Protein AF-A0A7S3KG32-F1 (afdb_monomer_lite)

Secondary structure (DSSP, 8-state):
--HHHHHHIIIIIS--HHHHHHHHHHHHHHHHHHHHHHHHHH-HHHHHTTS---S-GGGGTTHHHHHHHHHHHHHHHHHHHHHHHHHHHHHHHH-HHHHHHHHHHHHHHHHHHHHHHHHHHHHHHHHHHHHHTT-HHHHHHHHHHH--

Sequence (148 aa):
MLHPLWLYLLVFFFDFSVRGVAWATCITYFLNFFVPVMYITFNRKAVKEGCWNWINKDSFVGLFEYLQYGLPAMMMVALEFWAFGVVNLIGGMVGELELAASVIIFNILEFVYMIPAGFGFAASTLVGNNLGDSNPKNARIYVNLSVC

Organism: Euplotes crassus (NCBI:txid5936)

Radius of gyration: 21.07 Å; chains: 1; bounding box: 57×36×57 Å

InterPro domains:
  IPR002528 Multi antimicrobial extrusion protein [PF01554] (72-147)

Foldseek 3Di:
DCLVVQLCCQCVVVVCPPVSNVVSVVVVVVCVVVVVVVVQVVPPVNVVVVVDDDDDPVVCVCVVVVCVVVVVVVVVVVVVVVVVVVVLVVLVVVDPVSSVVSVVVVVVVVVVVVVLVVLVVVLVVVLVVCVVVVNVVVSVVSVVVSVD

pLDDT: mean 82.01, std 7.9, range [47.75, 92.94]

Structure (mmCIF, N/CA/C/O backbone):
data_AF-A0A7S3KG32-F1
#
_entry.id   AF-A0A7S3KG32-F1
#
loop_
_atom_site.group_PDB
_atom_site.id
_atom_site.type_symbol
_atom_site.label_atom_id
_atom_site.label_alt_id
_atom_site.label_comp_id
_atom_site.label_asym_id
_atom_site.label_entity_id
_atom_site.label_seq_id
_atom_site.pdbx_PDB_ins_code
_atom_site.Cartn_x
_atom_site.Cartn_y
_atom_site.Cartn_z
_atom_site.occupancy
_atom_site.B_iso_or_equiv
_atom_site.auth_seq_id
_atom_site.auth_comp_id
_atom_site.auth_asym_id
_atom_site.auth_atom_id
_atom_site.pdbx_PDB_model_num
ATOM 1 N N . MET A 1 1 ? -11.004 6.481 -6.248 1.00 60.62 1 MET A N 1
ATOM 2 C CA . MET A 1 1 ? -11.702 7.542 -7.011 1.00 60.62 1 MET A CA 1
ATOM 3 C C . MET A 1 1 ? -13.192 7.269 -7.153 1.00 60.62 1 MET A C 1
ATOM 5 O O . MET A 1 1 ? -13.975 8.105 -6.743 1.00 60.62 1 MET A O 1
ATOM 9 N N . LEU A 1 2 ? -13.608 6.112 -7.669 1.00 76.44 2 LEU A N 1
ATOM 10 C CA . LEU A 1 2 ? -15.031 5.841 -7.904 1.00 76.44 2 LEU A CA 1
ATOM 11 C C . LEU A 1 2 ? -15.796 5.263 -6.677 1.00 76.44 2 LEU A C 1
ATOM 13 O O . LEU A 1 2 ? -17.021 5.222 -6.683 1.00 76.44 2 LEU A O 1
ATOM 17 N N . HIS A 1 3 ? -15.076 4.906 -5.600 1.00 79.19 3 HIS A N 1
ATOM 18 C CA . HIS A 1 3 ? -15.613 4.425 -4.310 1.00 79.19 3 HIS A CA 1
ATOM 19 C C . HIS A 1 3 ? -16.861 5.157 -3.771 1.00 79.19 3 HIS A C 1
ATOM 21 O O . HIS A 1 3 ? -17.859 4.498 -3.478 1.00 79.19 3 HIS A O 1
ATOM 27 N N . PRO A 1 4 ? -16.862 6.498 -3.646 1.00 82.31 4 PRO A N 1
ATOM 28 C CA . PRO A 1 4 ? -18.008 7.221 -3.092 1.00 82.31 4 PRO A CA 1
ATOM 29 C C . PRO A 1 4 ? -19.276 7.124 -3.953 1.00 82.31 4 PRO A C 1
ATOM 31 O O . PRO A 1 4 ? -20.374 7.226 -3.415 1.00 82.31 4 PRO A O 1
ATOM 34 N N . LEU A 1 5 ? -19.154 6.893 -5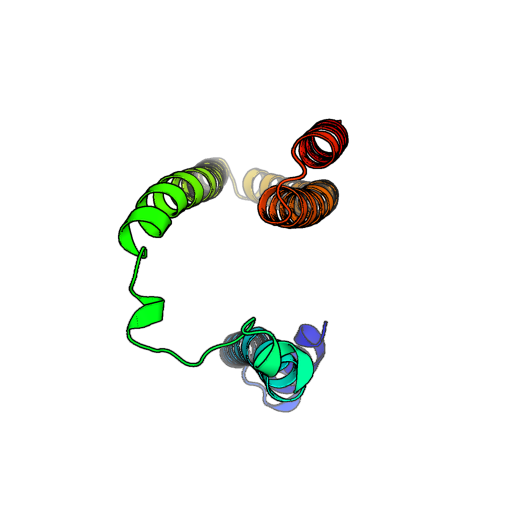.265 1.00 81.94 5 LEU A N 1
ATOM 35 C CA . LEU A 1 5 ? -20.292 6.898 -6.187 1.00 81.94 5 LEU A CA 1
ATOM 36 C C . LEU A 1 5 ? -21.179 5.661 -6.007 1.00 81.94 5 LEU A C 1
ATOM 38 O O . LEU A 1 5 ? -22.394 5.781 -5.855 1.00 81.94 5 LEU A O 1
ATOM 42 N N . TRP A 1 6 ? -20.587 4.469 -5.973 1.00 77.44 6 TRP A N 1
ATOM 43 C CA . TRP A 1 6 ? -21.348 3.246 -5.700 1.00 77.44 6 TRP A CA 1
ATOM 44 C C . TRP A 1 6 ? -21.727 3.104 -4.234 1.00 77.44 6 TRP A C 1
ATOM 46 O O . TRP A 1 6 ? -22.760 2.510 -3.953 1.00 77.44 6 TRP A O 1
ATOM 56 N N . LEU A 1 7 ? -20.962 3.684 -3.307 1.00 82.06 7 LEU A N 1
ATOM 57 C CA . LEU A 1 7 ? -21.365 3.725 -1.903 1.00 82.06 7 LEU A CA 1
ATOM 58 C C . LEU A 1 7 ? -22.634 4.571 -1.728 1.00 82.06 7 LEU A C 1
ATOM 60 O O . LEU A 1 7 ? -23.565 4.132 -1.061 1.00 82.06 7 LEU A O 1
ATOM 64 N N . TYR A 1 8 ? -22.727 5.715 -2.413 1.00 81.69 8 TYR A N 1
ATOM 65 C CA . TYR A 1 8 ? -23.947 6.520 -2.436 1.00 81.69 8 TYR A CA 1
ATOM 66 C C . TYR A 1 8 ? -25.131 5.760 -3.059 1.00 81.69 8 TYR A C 1
ATOM 68 O O . TYR A 1 8 ? -26.193 5.674 -2.448 1.00 81.69 8 TYR A O 1
ATOM 76 N N . LEU A 1 9 ? -24.938 5.138 -4.227 1.00 80.88 9 LEU A N 1
ATOM 77 C CA . LEU A 1 9 ? -25.984 4.350 -4.893 1.00 80.88 9 LEU A CA 1
ATOM 78 C C . LEU A 1 9 ? -26.464 3.162 -4.043 1.00 80.88 9 LEU A C 1
ATOM 80 O O . LEU A 1 9 ? -27.659 2.989 -3.842 1.00 80.88 9 LEU A O 1
ATOM 84 N N . LEU A 1 10 ? -25.560 2.337 -3.518 1.00 76.69 10 LEU A N 1
ATOM 85 C CA . LEU A 1 10 ? -25.931 1.107 -2.805 1.00 76.69 10 LEU A CA 1
ATOM 86 C C . LEU A 1 10 ? -26.511 1.372 -1.413 1.00 76.69 10 LEU A C 1
ATOM 88 O O . LEU A 1 10 ? -27.345 0.596 -0.948 1.00 76.69 10 LEU A O 1
ATOM 92 N N . VAL A 1 11 ? -26.079 2.443 -0.745 1.00 77.31 11 VAL A N 1
ATOM 93 C CA . VAL A 1 11 ? -26.542 2.763 0.611 1.00 77.31 11 VAL A CA 1
ATOM 94 C C . VAL A 1 11 ? -27.814 3.607 0.584 1.00 77.31 11 VAL A C 1
ATOM 96 O O . VAL A 1 11 ? -28.738 3.276 1.317 1.00 77.31 11 VAL A O 1
ATOM 99 N N . PHE A 1 12 ? -27.895 4.647 -0.259 1.00 72.25 12 PHE A N 1
ATOM 100 C CA . PHE A 1 12 ? -29.044 5.565 -0.269 1.00 72.25 12 PHE A CA 1
ATOM 101 C C . PHE A 1 12 ? -30.145 5.185 -1.264 1.00 72.25 12 PHE A C 1
ATOM 103 O O . PHE A 1 12 ? -31.298 5.516 -1.019 1.00 72.25 12 PHE A O 1
ATOM 110 N N . PHE A 1 13 ? -29.829 4.518 -2.382 1.00 73.00 13 PHE A N 1
ATOM 111 C CA . PHE A 1 13 ? -30.851 4.150 -3.376 1.00 73.00 13 PHE A CA 1
ATOM 112 C C . PHE A 1 13 ? -31.457 2.765 -3.117 1.00 73.00 13 PHE A C 1
ATOM 114 O O . PHE A 1 13 ? -32.628 2.543 -3.400 1.00 73.00 13 PHE A O 1
ATOM 121 N N . PHE A 1 14 ? -30.662 1.829 -2.585 1.00 72.81 14 PHE A N 1
ATOM 122 C CA . PHE A 1 14 ? -31.088 0.448 -2.321 1.00 72.81 14 PHE A CA 1
ATOM 123 C C . PHE A 1 14 ? -31.333 0.134 -0.831 1.00 72.81 14 PHE A C 1
ATOM 125 O O . PHE A 1 14 ? -31.637 -1.013 -0.511 1.00 72.81 14 PHE A O 1
ATOM 132 N N . ASP A 1 15 ? -31.178 1.110 0.075 1.00 75.69 15 ASP A N 1
ATOM 133 C CA . ASP A 1 15 ? -31.373 0.975 1.534 1.00 75.69 15 ASP A CA 1
ATOM 134 C C . ASP A 1 15 ? -30.602 -0.189 2.196 1.00 75.69 15 ASP A C 1
ATOM 136 O O . ASP A 1 15 ? -30.925 -0.657 3.291 1.00 75.69 15 ASP A O 1
ATOM 140 N N . PHE A 1 16 ? -29.517 -0.667 1.578 1.00 73.94 16 PHE A N 1
ATOM 141 C CA . PHE A 1 16 ? -28.789 -1.833 2.084 1.00 73.94 16 PHE A CA 1
ATOM 142 C C . PHE A 1 16 ? -27.926 -1.559 3.327 1.00 73.94 16 PHE A C 1
ATOM 144 O O . PHE A 1 16 ? -27.271 -2.486 3.817 1.00 73.94 16 PHE A O 1
ATOM 151 N N . SER A 1 17 ? -27.935 -0.334 3.868 1.00 79.94 17 SER A N 1
ATOM 152 C CA . SER A 1 17 ? -27.219 0.060 5.090 1.00 79.94 17 SER A CA 1
ATOM 153 C C . SER A 1 17 ? -25.795 -0.538 5.123 1.00 79.94 17 SER A C 1
ATOM 155 O O . SER A 1 17 ? -25.039 -0.404 4.158 1.00 79.94 17 SER A O 1
ATOM 157 N N . VAL A 1 18 ? -25.435 -1.271 6.180 1.00 81.75 18 VAL A N 1
ATOM 158 C CA . VAL A 1 18 ? -24.118 -1.910 6.358 1.00 81.75 18 VAL A CA 1
ATOM 159 C C . VAL A 1 18 ? -23.782 -2.922 5.252 1.00 81.75 18 VAL A C 1
ATOM 161 O O . VAL A 1 18 ? -22.628 -3.016 4.829 1.00 81.75 18 VAL A O 1
ATOM 164 N N . ARG A 1 19 ? -24.769 -3.660 4.722 1.00 83.88 19 ARG A N 1
ATOM 165 C CA . ARG A 1 19 ? -24.527 -4.621 3.626 1.00 83.88 19 ARG A CA 1
ATOM 166 C C . ARG A 1 19 ? -24.148 -3.899 2.333 1.00 83.88 19 ARG A C 1
ATOM 168 O O . ARG A 1 19 ? -23.326 -4.407 1.577 1.00 83.88 19 ARG A O 1
ATOM 175 N N . GLY A 1 20 ? -24.711 -2.713 2.100 1.00 83.06 20 GLY A N 1
ATOM 176 C CA . GLY A 1 20 ? -24.417 -1.884 0.929 1.00 83.06 20 GLY A CA 1
ATOM 177 C C . GLY A 1 20 ? -22.965 -1.413 0.917 1.00 83.06 20 GLY A C 1
ATOM 178 O O . GLY A 1 20 ? -22.315 -1.452 -0.127 1.00 83.06 20 GLY A O 1
ATOM 179 N N . VAL A 1 21 ? -22.426 -1.071 2.093 1.00 84.38 21 VAL A N 1
ATOM 180 C CA . VAL A 1 21 ? -21.009 -0.711 2.261 1.00 84.38 21 VAL A CA 1
ATOM 181 C C . VAL A 1 21 ? -20.098 -1.887 1.905 1.00 84.38 21 VAL A C 1
ATOM 183 O O . VAL A 1 21 ? -19.158 -1.713 1.135 1.00 84.38 21 VAL A O 1
ATOM 186 N N . ALA A 1 22 ? -20.400 -3.096 2.391 1.00 86.38 22 ALA A N 1
ATOM 187 C CA . ALA A 1 22 ? -19.603 -4.282 2.072 1.00 86.38 22 ALA A CA 1
ATOM 188 C C . ALA A 1 22 ? -19.558 -4.559 0.556 1.00 86.38 22 ALA A C 1
ATOM 190 O O . ALA A 1 22 ? -18.479 -4.742 -0.010 1.00 86.38 22 ALA A O 1
ATOM 191 N N . TRP A 1 23 ? -20.712 -4.512 -0.120 1.00 86.88 23 TRP A N 1
ATOM 192 C CA . TRP A 1 23 ? -20.785 -4.686 -1.575 1.00 86.88 23 TRP A CA 1
ATOM 193 C C . TRP A 1 23 ? -20.027 -3.597 -2.342 1.00 86.88 23 TRP A C 1
ATOM 195 O O . TRP A 1 23 ? -19.287 -3.916 -3.275 1.00 86.88 23 TRP A O 1
ATOM 205 N N . ALA A 1 24 ? -20.157 -2.332 -1.938 1.00 86.56 24 ALA A N 1
ATOM 206 C CA . ALA A 1 24 ? -19.435 -1.210 -2.539 1.00 86.56 24 ALA A CA 1
ATOM 207 C C . ALA A 1 24 ? -17.908 -1.400 -2.461 1.00 86.56 24 ALA A C 1
ATOM 209 O O . ALA A 1 24 ? -17.191 -1.183 -3.446 1.00 86.56 24 ALA A O 1
ATOM 210 N N . THR A 1 25 ? -17.410 -1.869 -1.316 1.00 87.75 25 THR A N 1
ATOM 211 C CA . THR A 1 25 ? -15.989 -2.167 -1.110 1.00 87.75 25 THR A CA 1
ATOM 212 C C . THR A 1 25 ? -15.526 -3.321 -1.998 1.00 87.75 25 THR A C 1
ATOM 214 O O . THR A 1 25 ? -14.528 -3.180 -2.708 1.00 87.75 25 THR A O 1
ATOM 217 N N . CYS A 1 26 ? -16.277 -4.428 -2.045 1.00 89.06 26 CYS A N 1
ATOM 218 C CA . CYS A 1 26 ? -15.966 -5.556 -2.927 1.00 89.06 26 CYS A CA 1
ATOM 219 C C . CYS A 1 26 ? -15.881 -5.119 -4.394 1.00 89.06 26 CYS A C 1
ATOM 221 O O . CYS A 1 26 ? -14.892 -5.409 -5.066 1.00 89.06 26 CYS A O 1
ATOM 223 N N . ILE A 1 27 ? -16.877 -4.369 -4.878 1.00 88.56 27 ILE A N 1
ATOM 224 C CA . ILE A 1 27 ? -16.903 -3.848 -6.252 1.00 88.56 27 ILE A CA 1
ATOM 225 C C . ILE A 1 27 ? -15.676 -2.974 -6.522 1.00 88.56 27 ILE A C 1
ATOM 227 O O . ILE A 1 27 ? -15.046 -3.103 -7.570 1.00 88.56 27 ILE A O 1
ATOM 231 N N . THR A 1 28 ? -15.292 -2.123 -5.570 1.00 90.06 28 THR A N 1
ATOM 232 C CA . THR A 1 28 ? -14.109 -1.266 -5.721 1.00 90.06 28 THR A CA 1
ATOM 233 C C . THR A 1 28 ? -12.834 -2.076 -5.878 1.00 90.06 28 THR A C 1
ATOM 235 O O . THR A 1 28 ? -12.043 -1.776 -6.770 1.00 90.06 28 THR A O 1
ATOM 238 N N . TYR A 1 29 ? -12.624 -3.088 -5.035 1.00 89.81 29 TYR A N 1
ATOM 239 C CA . TYR A 1 29 ? -11.430 -3.925 -5.118 1.00 89.81 29 TYR A CA 1
ATOM 240 C C . TYR A 1 29 ? -11.395 -4.739 -6.407 1.00 89.81 29 TYR A C 1
ATOM 242 O O . TYR A 1 29 ? -10.356 -4.788 -7.064 1.00 89.81 29 TYR A O 1
ATOM 250 N N . PHE A 1 30 ? -12.536 -5.289 -6.831 1.00 91.62 30 PHE A N 1
ATOM 251 C CA . PHE A 1 30 ? -12.628 -5.954 -8.126 1.00 91.62 30 PHE A CA 1
ATOM 252 C C . PHE A 1 30 ? -12.296 -5.002 -9.274 1.00 91.62 30 PHE A C 1
ATOM 254 O O . PHE A 1 30 ? -11.497 -5.353 -10.135 1.00 91.62 30 PHE A O 1
ATOM 261 N N . LEU A 1 31 ? -12.839 -3.785 -9.287 1.00 88.75 31 LEU A N 1
ATOM 262 C CA . LEU A 1 31 ? -12.526 -2.804 -10.328 1.00 88.75 31 LEU A CA 1
ATOM 263 C C . LEU A 1 31 ? -11.058 -2.368 -10.300 1.00 88.75 31 LEU A C 1
ATOM 265 O O . LEU A 1 31 ? -10.450 -2.235 -11.359 1.00 88.75 31 LEU A O 1
ATOM 269 N N . ASN A 1 32 ? -10.474 -2.192 -9.113 1.00 89.12 32 ASN A N 1
ATOM 270 C CA . ASN A 1 32 ? -9.054 -1.874 -8.959 1.00 89.12 32 ASN A CA 1
ATOM 271 C C . ASN A 1 32 ? -8.160 -2.979 -9.548 1.00 89.12 32 ASN A C 1
ATOM 273 O O . ASN A 1 32 ? -7.142 -2.671 -10.152 1.00 89.12 32 ASN A O 1
ATOM 277 N N . PHE A 1 33 ? -8.581 -4.242 -9.462 1.00 88.12 33 PHE A N 1
ATOM 278 C CA . PHE A 1 33 ? -7.885 -5.364 -10.088 1.00 88.12 33 PHE A CA 1
ATOM 279 C C . PHE A 1 33 ? -8.150 -5.470 -11.600 1.00 88.12 33 PHE A C 1
ATOM 281 O O . PHE A 1 33 ? -7.221 -5.554 -12.403 1.00 88.12 33 PHE A O 1
ATOM 288 N N . PHE A 1 34 ? -9.417 -5.454 -12.018 1.00 89.25 34 PHE A N 1
ATOM 289 C CA . PHE A 1 34 ? -9.796 -5.727 -13.404 1.00 89.25 34 PHE A CA 1
ATOM 290 C C . PHE A 1 34 ? -9.417 -4.605 -14.372 1.00 89.25 34 PHE A C 1
ATOM 292 O O . PHE A 1 34 ? -9.067 -4.897 -15.514 1.00 89.25 34 PHE A O 1
ATOM 299 N N . VAL A 1 35 ? -9.471 -3.335 -13.956 1.00 89.44 35 VAL A N 1
ATOM 300 C CA . VAL A 1 35 ? -9.176 -2.202 -14.850 1.00 89.44 35 VAL A CA 1
ATOM 301 C C . VAL A 1 35 ? -7.716 -2.221 -15.335 1.00 89.44 35 VAL A C 1
ATOM 303 O O . VAL A 1 35 ? -7.519 -2.188 -16.552 1.00 89.44 35 VAL A O 1
ATOM 306 N N . PRO A 1 36 ? -6.689 -2.342 -14.468 1.00 85.62 36 PRO A N 1
ATOM 307 C CA . PRO A 1 36 ? -5.302 -2.488 -14.907 1.00 85.62 36 PRO A CA 1
ATOM 308 C C . PRO A 1 36 ? -5.061 -3.752 -15.736 1.00 85.62 36 PRO A C 1
ATOM 310 O O . PRO A 1 36 ? -4.392 -3.680 -16.763 1.00 85.62 36 PRO A O 1
ATOM 313 N N . VAL A 1 37 ? -5.639 -4.895 -15.347 1.00 85.88 37 VAL A N 1
ATOM 314 C CA . VAL A 1 37 ? -5.486 -6.157 -16.095 1.00 85.88 37 VAL A CA 1
ATOM 315 C C . VAL A 1 37 ? -6.062 -6.030 -17.507 1.00 85.88 37 VAL A C 1
ATOM 317 O O . VAL A 1 37 ? -5.405 -6.399 -18.484 1.00 85.88 37 VAL A O 1
ATOM 320 N N . MET A 1 38 ? -7.257 -5.451 -17.652 1.00 86.12 38 MET A N 1
ATOM 321 C CA . MET A 1 38 ? -7.828 -5.145 -18.966 1.00 86.12 38 MET A CA 1
ATOM 322 C C . MET A 1 38 ? -6.940 -4.167 -19.737 1.00 86.12 38 MET A C 1
ATOM 324 O O . MET A 1 38 ? -6.607 -4.420 -20.891 1.00 86.12 38 MET A O 1
ATOM 328 N N . TYR A 1 39 ? -6.491 -3.081 -19.108 1.00 86.81 39 TYR A N 1
ATOM 329 C CA . TYR A 1 39 ? -5.632 -2.092 -19.760 1.00 86.81 39 TYR A CA 1
ATOM 330 C C . TYR A 1 39 ? -4.333 -2.704 -20.312 1.00 86.81 39 TYR A C 1
ATOM 332 O O . TYR A 1 39 ? -3.935 -2.406 -21.440 1.00 86.81 39 TYR A O 1
ATOM 340 N N . ILE A 1 40 ? -3.687 -3.589 -19.553 1.00 83.06 40 ILE A N 1
ATOM 341 C CA . ILE A 1 40 ? -2.454 -4.267 -19.970 1.00 83.06 40 ILE A CA 1
ATOM 342 C C . ILE A 1 40 ? -2.739 -5.269 -21.098 1.00 83.06 40 ILE A C 1
ATOM 344 O O . ILE A 1 40 ? -2.011 -5.298 -22.088 1.00 83.06 40 ILE A O 1
ATOM 348 N N . THR A 1 41 ? -3.820 -6.047 -20.997 1.00 80.38 41 THR A N 1
ATOM 349 C CA . THR A 1 41 ? -4.175 -7.067 -22.002 1.00 80.38 41 THR A CA 1
ATOM 350 C C . THR A 1 41 ? -4.666 -6.476 -23.328 1.00 80.38 41 THR A C 1
ATOM 352 O O . THR A 1 41 ? -4.368 -7.032 -24.387 1.00 80.38 41 THR A O 1
ATOM 355 N N . PHE A 1 42 ? -5.358 -5.331 -23.311 1.00 81.50 42 PHE A N 1
ATOM 356 C CA . PHE A 1 42 ? -5.746 -4.611 -24.532 1.00 81.50 42 PHE A CA 1
ATOM 357 C C . PHE A 1 42 ? -4.550 -3.934 -25.218 1.00 81.50 42 PHE A C 1
ATOM 359 O O . PHE A 1 42 ? -4.516 -3.821 -26.449 1.00 81.50 42 PHE A O 1
ATOM 366 N N . ASN A 1 43 ? -3.534 -3.529 -24.453 1.00 78.06 43 ASN A N 1
ATOM 367 C CA . ASN A 1 43 ? -2.302 -2.973 -24.998 1.00 78.06 43 ASN A CA 1
ATOM 368 C C . ASN A 1 43 ? -1.407 -4.073 -25.586 1.00 78.06 43 ASN A C 1
ATOM 370 O O . ASN A 1 43 ? -0.501 -4.601 -24.943 1.00 78.06 43 ASN A O 1
ATOM 374 N N . ARG A 1 44 ? -1.598 -4.358 -26.883 1.00 64.06 44 ARG A N 1
ATOM 375 C CA . ARG A 1 44 ? -0.813 -5.354 -27.643 1.00 64.06 44 ARG A CA 1
ATOM 376 C C . ARG A 1 44 ? 0.710 -5.187 -27.551 1.00 64.06 44 ARG A C 1
ATOM 378 O O . ARG A 1 44 ? 1.409 -6.168 -27.774 1.00 64.06 44 ARG A O 1
ATOM 385 N N . LYS A 1 45 ? 1.226 -3.985 -27.266 1.00 63.44 45 LYS A N 1
ATOM 386 C CA . LYS A 1 45 ? 2.668 -3.747 -27.066 1.00 63.44 45 LYS A CA 1
ATOM 387 C C . LYS A 1 45 ? 3.181 -4.391 -25.773 1.00 63.44 45 LYS A C 1
ATOM 389 O O . LYS A 1 45 ? 4.120 -5.168 -25.844 1.00 63.44 45 LYS A O 1
ATOM 394 N N . ALA A 1 46 ? 2.494 -4.183 -24.647 1.00 62.34 46 ALA A N 1
ATOM 395 C CA . ALA A 1 46 ? 2.872 -4.751 -23.348 1.00 62.34 46 ALA A CA 1
ATOM 396 C C . ALA A 1 46 ? 2.821 -6.289 -23.344 1.00 62.34 46 ALA A C 1
ATOM 398 O O . ALA A 1 46 ? 3.675 -6.949 -22.760 1.00 62.34 46 ALA A O 1
ATOM 399 N N . VAL A 1 47 ? 1.847 -6.872 -24.051 1.00 62.47 47 VAL A N 1
ATOM 400 C CA . VAL A 1 47 ? 1.748 -8.332 -24.215 1.00 62.47 47 VAL A CA 1
ATOM 401 C C . VAL A 1 47 ? 2.842 -8.869 -25.150 1.00 62.47 47 VAL A C 1
ATOM 403 O O . VAL A 1 47 ? 3.406 -9.926 -24.890 1.00 62.47 47 VAL A O 1
ATOM 406 N N . LYS A 1 48 ? 3.183 -8.146 -26.228 1.00 58.12 48 LYS A N 1
ATOM 407 C CA . LYS A 1 48 ? 4.248 -8.553 -27.165 1.00 58.12 48 LYS A CA 1
ATOM 408 C C . LYS A 1 48 ? 5.654 -8.454 -26.578 1.00 58.12 48 LYS A C 1
ATOM 410 O O . LYS A 1 48 ? 6.508 -9.240 -26.967 1.00 58.12 48 LYS A O 1
ATOM 415 N N . GLU A 1 49 ? 5.887 -7.505 -25.681 1.00 64.94 49 GLU A N 1
ATOM 416 C CA . GLU A 1 49 ? 7.174 -7.307 -24.998 1.00 64.94 49 GLU A CA 1
ATOM 417 C C . GLU A 1 49 ? 7.380 -8.290 -23.830 1.00 64.94 49 GLU A C 1
ATOM 419 O O . GLU A 1 49 ? 8.416 -8.263 -23.175 1.00 64.94 49 GLU A O 1
ATOM 424 N N . GLY A 1 50 ? 6.423 -9.195 -23.580 1.00 65.19 50 GLY A N 1
ATOM 425 C CA . GLY A 1 50 ? 6.523 -10.212 -22.530 1.00 65.19 50 GLY A CA 1
ATOM 426 C C . GLY A 1 50 ? 6.228 -9.695 -21.119 1.00 65.19 50 GLY A C 1
ATOM 427 O O . GLY A 1 50 ? 6.404 -10.441 -20.160 1.00 65.19 50 GLY A O 1
ATOM 428 N N . CYS A 1 51 ? 5.742 -8.455 -20.969 1.00 66.06 51 CYS A N 1
ATOM 429 C CA . CYS A 1 51 ? 5.409 -7.867 -19.665 1.00 66.06 51 CYS A CA 1
ATOM 430 C C . CYS A 1 51 ? 4.178 -8.508 -19.003 1.00 66.06 51 CYS A C 1
ATOM 432 O O . CYS A 1 51 ? 3.980 -8.355 -17.800 1.00 66.06 51 CYS A O 1
ATOM 434 N N . TRP A 1 52 ? 3.334 -9.203 -19.770 1.00 67.94 52 TRP A N 1
ATOM 435 C CA . TRP A 1 52 ? 2.167 -9.908 -19.245 1.00 67.94 52 TRP A CA 1
ATOM 436 C C . TRP A 1 52 ? 1.984 -11.254 -19.936 1.00 67.94 52 TRP A C 1
ATOM 438 O O . TRP A 1 52 ? 1.513 -11.327 -21.073 1.00 67.94 52 TRP A O 1
ATOM 448 N N . ASN A 1 53 ? 2.317 -12.319 -19.210 1.00 67.94 53 ASN A N 1
ATOM 449 C CA . ASN A 1 53 ? 2.020 -13.690 -19.596 1.00 67.94 53 ASN A CA 1
ATOM 450 C C . ASN A 1 53 ? 0.899 -14.219 -18.701 1.00 67.94 53 ASN A C 1
ATOM 452 O O . ASN A 1 53 ? 0.917 -14.031 -17.485 1.00 67.94 53 ASN A O 1
ATOM 456 N N . TRP A 1 54 ? -0.081 -14.893 -19.303 1.00 71.31 54 TRP A N 1
ATOM 457 C CA . TRP A 1 54 ? -1.051 -15.669 -18.534 1.00 71.31 54 TRP A CA 1
ATOM 458 C C . TRP A 1 54 ? -0.328 -16.761 -17.744 1.00 71.31 54 TRP A C 1
ATOM 460 O O . TRP A 1 54 ? 0.744 -17.201 -18.159 1.00 71.31 54 TRP A O 1
ATOM 470 N N . ILE A 1 55 ? -0.918 -17.177 -16.617 1.00 74.25 55 ILE A N 1
ATOM 471 C CA . ILE A 1 55 ? -0.342 -18.167 -15.696 1.00 74.25 55 ILE A CA 1
ATOM 472 C C . ILE A 1 55 ? 0.190 -19.361 -16.499 1.00 74.25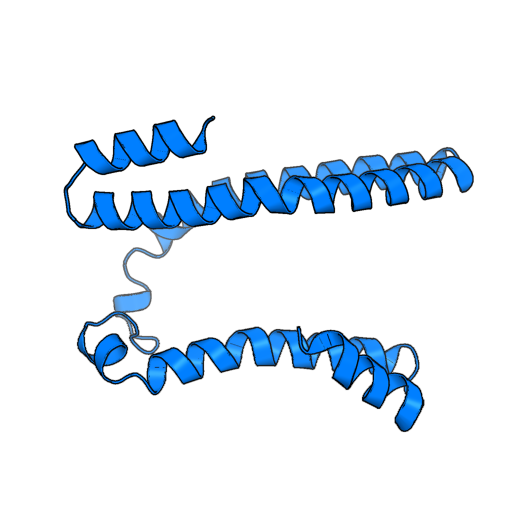 55 ILE A C 1
ATOM 474 O O . ILE A 1 55 ? -0.585 -20.132 -17.067 1.00 74.25 55 ILE A O 1
ATOM 478 N N . ASN A 1 56 ? 1.514 -19.491 -16.550 1.00 77.00 56 ASN A N 1
ATOM 479 C CA . ASN A 1 56 ? 2.213 -20.576 -17.228 1.00 77.00 56 ASN A CA 1
ATOM 480 C C . ASN A 1 56 ? 3.122 -21.291 -16.220 1.00 77.00 56 ASN A C 1
ATOM 482 O O . ASN A 1 56 ? 3.366 -20.795 -15.121 1.00 77.00 56 ASN A O 1
ATOM 486 N N . LYS A 1 57 ? 3.655 -22.459 -16.584 1.00 74.31 57 LYS A N 1
ATOM 487 C CA . LYS A 1 57 ? 4.615 -23.195 -15.745 1.00 74.31 57 LYS A CA 1
ATOM 488 C C . LYS A 1 57 ? 5.850 -22.353 -15.404 1.00 74.31 57 LYS A C 1
ATOM 490 O O . LYS A 1 57 ? 6.354 -22.454 -14.292 1.00 74.31 57 LYS A O 1
ATOM 495 N N . ASP A 1 58 ? 6.251 -21.462 -16.310 1.00 75.19 58 ASP A N 1
ATOM 496 C CA . ASP A 1 58 ? 7.357 -20.523 -16.105 1.00 75.19 58 ASP A CA 1
ATOM 497 C C . ASP A 1 58 ? 7.071 -19.492 -15.000 1.00 75.19 58 ASP A C 1
ATOM 499 O O . ASP A 1 58 ? 7.997 -19.016 -14.356 1.00 75.19 58 ASP A O 1
ATOM 503 N N . SER A 1 59 ? 5.798 -19.195 -14.704 1.00 76.62 59 SER A N 1
ATOM 504 C CA . SER A 1 59 ? 5.412 -18.292 -13.607 1.00 76.62 59 SER A CA 1
ATOM 505 C C . SER A 1 59 ? 5.726 -18.862 -12.218 1.00 76.62 59 SER A C 1
ATOM 507 O O . SER A 1 59 ? 5.778 -18.113 -11.248 1.00 76.62 59 SER A O 1
ATOM 509 N N . PHE A 1 60 ? 5.915 -20.181 -12.109 1.00 79.44 60 PHE A N 1
ATOM 510 C CA . PHE A 1 60 ? 6.282 -20.846 -10.855 1.00 79.44 60 PHE A CA 1
ATOM 511 C C . PHE A 1 60 ? 7.800 -21.014 -10.695 1.00 79.44 60 PHE A C 1
ATOM 513 O O . PHE A 1 60 ? 8.265 -21.402 -9.621 1.00 79.44 60 PHE A O 1
ATOM 520 N N . VAL A 1 61 ? 8.582 -20.712 -11.735 1.00 80.75 61 VAL A N 1
ATOM 521 C CA . VAL A 1 61 ? 10.045 -20.764 -11.684 1.00 80.75 61 VAL A CA 1
ATOM 522 C C . VAL A 1 61 ? 10.548 -19.566 -10.875 1.00 80.75 61 VAL A C 1
ATOM 524 O O . VAL A 1 61 ? 10.185 -18.429 -11.152 1.00 80.75 61 VAL A O 1
ATOM 527 N N . GLY A 1 62 ? 11.349 -19.818 -9.835 1.00 80.69 62 GLY A N 1
ATOM 528 C CA . GLY A 1 62 ? 11.856 -18.767 -8.939 1.00 80.69 62 GLY A CA 1
ATOM 529 C C . GLY A 1 62 ? 10.848 -18.262 -7.897 1.00 80.69 62 GLY A C 1
ATOM 530 O O . GLY A 1 62 ? 11.165 -17.355 -7.131 1.00 80.69 62 GLY A O 1
ATOM 531 N N . LEU A 1 63 ? 9.651 -18.862 -7.797 1.00 85.38 63 LEU A N 1
ATOM 532 C CA . LEU A 1 63 ? 8.636 -18.448 -6.817 1.00 85.38 63 LEU A CA 1
ATOM 533 C C . LEU A 1 63 ? 9.138 -18.567 -5.370 1.00 85.38 63 LEU A C 1
ATOM 535 O O . LEU A 1 63 ? 8.829 -17.717 -4.542 1.00 85.38 63 LEU A O 1
ATOM 539 N N . PHE A 1 64 ? 9.919 -19.606 -5.058 1.00 87.19 64 PHE A N 1
ATOM 540 C CA . PHE A 1 64 ? 10.467 -19.795 -3.713 1.00 87.19 64 PHE A CA 1
ATOM 541 C C . PHE A 1 64 ? 11.503 -18.722 -3.353 1.00 87.19 64 PHE A C 1
ATOM 543 O O . PHE A 1 64 ? 11.458 -18.178 -2.254 1.00 87.19 64 PHE A O 1
ATOM 550 N N . GLU A 1 65 ? 12.384 -18.365 -4.288 1.00 86.88 65 GLU A N 1
ATOM 551 C CA . GLU A 1 65 ? 13.357 -17.280 -4.108 1.00 86.88 65 GLU A CA 1
ATOM 552 C C . GLU A 1 65 ? 12.636 -15.940 -3.937 1.00 86.88 65 GLU A C 1
ATOM 554 O O . GLU A 1 65 ? 12.928 -15.191 -3.007 1.00 86.88 65 GLU A O 1
ATOM 559 N N . TYR A 1 66 ? 11.615 -15.675 -4.759 1.00 86.12 66 TYR A N 1
ATOM 560 C CA . TYR A 1 66 ? 10.759 -14.501 -4.606 1.00 86.12 66 TYR A CA 1
ATOM 561 C C . TYR A 1 66 ? 10.080 -14.461 -3.231 1.00 86.12 66 TYR A C 1
ATOM 563 O O . TYR A 1 66 ? 10.114 -13.432 -2.559 1.00 86.12 66 TYR A O 1
ATOM 571 N N . LEU A 1 67 ? 9.509 -15.580 -2.774 1.00 89.00 67 LEU A N 1
ATOM 572 C CA . LEU A 1 67 ? 8.894 -15.685 -1.449 1.00 89.00 67 LEU A CA 1
ATOM 573 C C . LEU A 1 67 ? 9.914 -15.480 -0.328 1.00 89.00 67 LEU A C 1
ATOM 575 O O . LEU A 1 67 ? 9.579 -14.848 0.667 1.00 89.00 67 LEU A O 1
ATOM 579 N N . GLN A 1 68 ? 11.152 -15.948 -0.478 1.00 91.88 68 GLN A N 1
ATOM 580 C CA . GLN A 1 68 ? 12.200 -15.755 0.523 1.00 91.88 68 GLN A CA 1
ATOM 581 C C . GLN A 1 68 ? 12.532 -14.270 0.749 1.00 91.88 68 GLN A C 1
ATOM 583 O O . GLN A 1 68 ? 12.845 -13.895 1.878 1.00 91.88 68 GLN A O 1
ATOM 588 N N . TYR A 1 69 ? 12.428 -13.421 -0.278 1.00 87.81 69 TYR A N 1
ATOM 589 C CA . TYR A 1 69 ? 12.576 -11.964 -0.142 1.00 87.81 69 TYR A CA 1
ATOM 590 C C . TYR A 1 69 ? 11.254 -11.256 0.190 1.00 87.81 69 TYR A C 1
ATOM 592 O O . TYR A 1 69 ? 11.237 -10.284 0.945 1.00 87.81 69 TYR A O 1
ATOM 600 N N . GLY A 1 70 ? 10.133 -11.752 -0.333 1.00 88.44 70 GLY A N 1
ATOM 601 C CA . GLY A 1 70 ? 8.807 -11.182 -0.109 1.00 88.44 70 GLY A CA 1
ATOM 602 C C . GLY A 1 70 ? 8.288 -11.399 1.313 1.00 88.44 70 GLY A C 1
ATOM 603 O O . GLY A 1 70 ? 7.695 -10.493 1.888 1.00 88.44 70 GLY A O 1
ATOM 604 N N . LEU A 1 71 ? 8.551 -12.562 1.914 1.00 90.94 71 LEU A N 1
ATOM 605 C CA . LEU A 1 71 ? 8.160 -12.895 3.287 1.00 90.94 71 LEU A CA 1
ATOM 606 C C . LEU A 1 71 ? 8.735 -11.929 4.334 1.00 90.94 71 LEU A C 1
ATOM 608 O O . LEU A 1 71 ? 7.946 -11.413 5.123 1.00 90.94 71 LEU A O 1
ATOM 612 N N . PRO A 1 72 ? 10.052 -11.643 4.384 1.00 90.88 72 PRO A N 1
ATOM 613 C CA . PRO A 1 72 ? 10.591 -10.699 5.357 1.00 90.88 72 PRO A CA 1
ATOM 614 C C . PRO A 1 72 ? 10.061 -9.278 5.136 1.00 90.88 72 PRO A C 1
ATOM 616 O O . PRO A 1 72 ? 9.734 -8.609 6.113 1.00 90.88 72 PRO A O 1
ATOM 619 N N . ALA A 1 73 ? 9.895 -8.837 3.884 1.00 88.19 73 ALA A N 1
ATOM 620 C CA . ALA A 1 73 ? 9.283 -7.542 3.581 1.00 88.19 73 ALA A CA 1
ATOM 621 C C . ALA A 1 73 ? 7.821 -7.471 4.061 1.00 88.19 73 ALA A C 1
ATOM 623 O O . ALA A 1 73 ? 7.427 -6.515 4.727 1.00 88.19 73 ALA A O 1
ATOM 624 N N . MET A 1 74 ? 7.029 -8.513 3.794 1.00 89.38 74 MET A N 1
ATOM 625 C CA . MET A 1 74 ? 5.649 -8.626 4.269 1.00 89.38 74 MET A CA 1
ATOM 626 C C . MET A 1 74 ? 5.580 -8.640 5.798 1.00 89.38 74 MET A C 1
ATOM 628 O O . MET A 1 74 ? 4.733 -7.964 6.372 1.00 89.38 74 MET A O 1
ATOM 632 N N . MET A 1 75 ? 6.474 -9.376 6.464 1.00 92.94 75 MET A N 1
ATOM 633 C CA . MET A 1 75 ? 6.539 -9.435 7.925 1.00 92.94 75 MET A CA 1
ATOM 634 C C . MET A 1 75 ? 6.907 -8.088 8.543 1.00 92.94 75 MET A C 1
ATOM 636 O O . MET A 1 75 ? 6.322 -7.722 9.556 1.00 92.94 75 MET A O 1
ATOM 640 N N . MET A 1 76 ? 7.833 -7.339 7.939 1.00 91.50 76 MET A N 1
ATOM 641 C CA . MET A 1 76 ? 8.197 -5.997 8.401 1.00 91.50 76 MET A CA 1
ATOM 642 C C . MET A 1 76 ? 6.976 -5.068 8.412 1.00 91.50 76 MET A C 1
ATOM 644 O O . MET A 1 76 ? 6.688 -4.451 9.434 1.00 91.50 76 MET A O 1
ATOM 648 N N . VAL A 1 77 ? 6.219 -5.040 7.312 1.00 87.88 77 VAL A N 1
ATOM 649 C CA . VAL A 1 77 ? 4.999 -4.226 7.198 1.00 87.88 77 VAL A CA 1
ATOM 650 C C . VAL A 1 77 ? 3.897 -4.745 8.129 1.00 87.88 77 VAL A C 1
ATOM 652 O O . VAL A 1 77 ? 3.239 -3.969 8.814 1.00 87.88 77 VAL A O 1
ATOM 655 N N . ALA A 1 78 ? 3.699 -6.062 8.213 1.00 91.31 78 ALA A N 1
ATOM 656 C CA . ALA A 1 78 ? 2.691 -6.650 9.094 1.00 91.31 78 ALA A CA 1
ATOM 657 C C . ALA A 1 78 ? 2.957 -6.330 10.573 1.00 91.31 78 ALA A C 1
ATOM 659 O O . ALA A 1 78 ? 2.024 -6.003 11.304 1.00 91.31 78 ALA A O 1
ATOM 660 N N . LEU A 1 79 ? 4.221 -6.382 11.003 1.00 91.56 79 LEU A N 1
ATOM 661 C CA . LEU A 1 79 ? 4.622 -6.020 12.362 1.00 91.56 79 LEU A CA 1
ATOM 662 C C . LEU A 1 79 ? 4.341 -4.547 12.670 1.00 91.56 79 LEU A C 1
ATOM 664 O O . LEU A 1 79 ? 3.902 -4.247 13.778 1.00 91.56 79 LEU A O 1
ATOM 668 N N . GLU A 1 80 ? 4.538 -3.650 11.704 1.00 86.06 80 GLU A N 1
ATOM 669 C CA . GLU A 1 80 ? 4.195 -2.232 11.840 1.00 86.06 80 GLU A CA 1
ATOM 670 C C . GLU A 1 80 ? 2.687 -2.044 12.089 1.00 86.06 80 GLU A C 1
ATOM 672 O O . GLU A 1 80 ? 2.289 -1.443 13.089 1.00 86.06 80 GLU A O 1
ATOM 677 N N . PHE A 1 81 ? 1.832 -2.658 11.264 1.00 85.06 81 PHE A N 1
ATOM 678 C CA . PHE A 1 81 ? 0.376 -2.595 11.453 1.00 85.06 81 PHE A CA 1
ATOM 679 C C . PHE A 1 81 ? -0.097 -3.266 12.746 1.00 85.06 81 PHE A C 1
ATOM 681 O O . PHE A 1 81 ? -1.002 -2.762 13.416 1.00 85.06 81 PHE A O 1
ATOM 688 N N . TRP A 1 82 ? 0.501 -4.394 13.130 1.00 90.44 82 TRP A N 1
ATOM 689 C CA . TRP A 1 82 ? 0.168 -5.060 14.390 1.00 90.44 82 TRP A CA 1
ATOM 690 C C . TRP A 1 82 ? 0.565 -4.222 15.601 1.00 90.44 82 TRP A C 1
ATOM 692 O O . TRP A 1 82 ? -0.208 -4.157 16.556 1.00 90.44 82 TRP A O 1
ATOM 702 N N . ALA A 1 83 ? 1.711 -3.540 15.557 1.00 87.56 83 ALA A N 1
ATOM 703 C CA . ALA A 1 83 ? 2.117 -2.624 16.617 1.00 87.56 83 ALA A CA 1
ATOM 704 C C . ALA A 1 83 ? 1.090 -1.495 16.797 1.00 87.56 83 ALA A C 1
ATOM 706 O O . ALA A 1 83 ? 0.663 -1.235 17.924 1.00 87.56 83 ALA A O 1
ATOM 707 N N . PHE A 1 84 ? 0.608 -0.894 15.703 1.00 82.00 84 PHE A N 1
ATOM 708 C CA . PHE A 1 84 ? -0.475 0.094 15.765 1.00 82.00 84 PHE A CA 1
ATOM 709 C C . PHE A 1 84 ? -1.780 -0.491 16.316 1.00 82.00 84 PHE A C 1
ATOM 711 O O . PHE A 1 84 ? -2.452 0.151 17.125 1.00 82.00 84 PHE A O 1
ATOM 718 N N . GLY A 1 85 ? -2.115 -1.730 15.948 1.00 83.38 85 GLY A N 1
ATOM 719 C CA . GLY A 1 85 ? -3.250 -2.454 16.520 1.00 83.38 85 GLY A CA 1
ATOM 720 C C . GLY A 1 85 ? -3.148 -2.602 18.041 1.00 83.38 85 GLY A C 1
ATOM 721 O O . GLY A 1 85 ? -4.116 -2.333 18.749 1.00 83.38 85 GLY A O 1
ATOM 722 N N . VAL A 1 86 ? -1.968 -2.955 18.559 1.00 86.06 86 VAL A N 1
ATOM 723 C CA . VAL A 1 86 ? -1.720 -3.076 20.005 1.00 86.06 86 VAL A CA 1
ATOM 724 C C . VAL A 1 86 ? -1.834 -1.723 20.710 1.00 86.06 86 VAL A C 1
ATOM 726 O O . VAL A 1 86 ? -2.475 -1.643 21.756 1.00 86.06 86 VAL A O 1
ATOM 729 N N . VAL A 1 87 ? -1.279 -0.651 20.136 1.00 83.00 87 VAL A N 1
ATOM 730 C CA . VAL A 1 87 ? -1.399 0.708 20.696 1.00 83.00 87 VAL A CA 1
ATOM 731 C C . VAL A 1 87 ? -2.864 1.145 20.770 1.00 83.00 87 VAL A C 1
ATOM 733 O O . VAL A 1 87 ? -3.297 1.641 21.808 1.00 83.00 87 VAL A O 1
ATOM 736 N N . ASN A 1 88 ? -3.648 0.898 19.718 1.00 79.88 88 ASN A N 1
ATOM 737 C CA . ASN A 1 88 ? -5.079 1.202 19.710 1.00 79.88 88 ASN A CA 1
ATOM 738 C C . ASN A 1 88 ? -5.859 0.362 20.734 1.00 79.88 88 ASN A C 1
ATOM 740 O O . ASN A 1 88 ? -6.734 0.893 21.415 1.00 79.88 88 ASN A O 1
ATOM 744 N N . LEU A 1 89 ? -5.529 -0.925 20.891 1.00 83.88 89 LEU A N 1
ATOM 745 C CA . LEU A 1 89 ? -6.146 -1.780 21.911 1.00 83.88 89 LEU A CA 1
ATOM 746 C C . LEU A 1 89 ? -5.866 -1.265 23.327 1.00 83.88 89 LEU A C 1
ATOM 748 O O . LEU A 1 89 ? -6.786 -1.192 24.137 1.00 83.88 89 LEU A O 1
ATOM 752 N N . ILE A 1 90 ? -4.625 -0.859 23.611 1.00 82.31 90 ILE A N 1
ATOM 753 C CA . ILE A 1 90 ? -4.254 -0.273 24.906 1.00 82.31 90 ILE A CA 1
ATOM 754 C C . ILE A 1 90 ? -4.973 1.065 25.110 1.00 82.31 90 ILE A C 1
ATOM 756 O O . ILE A 1 90 ? -5.543 1.284 26.175 1.00 82.31 90 ILE A O 1
ATOM 760 N N . GLY A 1 91 ? -5.017 1.931 24.093 1.00 76.62 91 GLY A N 1
ATOM 761 C CA . GLY A 1 91 ? -5.753 3.198 24.147 1.00 76.62 91 GLY A CA 1
ATOM 762 C C . GLY A 1 91 ? -7.241 3.004 24.453 1.00 76.62 91 GLY A C 1
ATOM 763 O O . GLY A 1 91 ? -7.806 3.748 25.250 1.00 76.62 91 GLY A O 1
ATOM 764 N N . GLY A 1 92 ? -7.851 1.946 23.914 1.00 79.31 92 GLY A N 1
ATOM 765 C CA . GLY A 1 92 ? -9.240 1.584 24.202 1.00 79.31 92 GLY A CA 1
ATOM 766 C C . GLY A 1 92 ? -9.483 1.095 25.630 1.00 79.31 92 GLY A C 1
ATOM 767 O O . GLY A 1 92 ? -10.607 1.189 26.115 1.00 79.31 92 GLY A O 1
ATOM 768 N N . MET A 1 93 ? -8.448 0.610 26.323 1.00 80.31 93 MET A N 1
ATOM 769 C CA . MET A 1 93 ? -8.530 0.245 27.742 1.00 80.31 93 MET A CA 1
ATOM 770 C C . MET A 1 93 ? -8.349 1.447 28.683 1.00 80.31 93 MET A C 1
ATOM 772 O O . MET A 1 93 ? -8.767 1.363 29.836 1.00 80.31 93 MET A O 1
ATOM 776 N N . VAL A 1 94 ? -7.722 2.537 28.221 1.00 80.38 94 VAL A N 1
ATOM 777 C CA . VAL A 1 94 ? -7.475 3.751 29.024 1.00 80.38 94 VAL A CA 1
ATOM 778 C C . VAL A 1 94 ? -8.734 4.616 29.111 1.00 80.38 94 VAL A C 1
ATOM 780 O O . VAL A 1 94 ? -9.102 5.041 30.205 1.00 80.38 94 VAL A O 1
ATOM 783 N N . GLY A 1 95 ? -9.427 4.812 27.989 1.00 82.12 95 GLY A N 1
ATOM 784 C CA . GLY A 1 95 ? -10.685 5.548 27.949 1.00 82.12 95 GLY A CA 1
ATOM 785 C C . GLY A 1 95 ? -11.139 5.878 26.528 1.00 82.12 95 GLY A C 1
ATOM 786 O O . GLY A 1 95 ? -10.356 5.902 25.577 1.00 82.12 95 GLY A O 1
ATOM 787 N N . GLU A 1 96 ? -12.443 6.118 26.366 1.00 80.38 96 GLU A N 1
ATOM 788 C CA . GLU A 1 96 ? -13.049 6.395 25.055 1.00 80.38 96 GLU A CA 1
ATOM 789 C C . GLU A 1 96 ? -12.526 7.700 24.435 1.00 80.38 96 GLU A C 1
ATOM 791 O O . GLU A 1 96 ? -12.356 7.791 23.217 1.00 80.38 96 GLU A O 1
ATOM 796 N N . LEU A 1 97 ? -12.237 8.702 25.274 1.00 83.06 97 LEU A N 1
ATOM 797 C CA . LEU A 1 97 ? -11.741 10.001 24.829 1.00 83.06 97 LEU A CA 1
ATOM 798 C C . LEU A 1 97 ? -10.295 9.898 24.321 1.00 83.06 97 LEU A C 1
ATOM 800 O O . LEU A 1 97 ? -9.984 10.436 23.255 1.00 83.06 97 LEU A O 1
ATOM 804 N N . GLU A 1 98 ? -9.419 9.190 25.043 1.00 79.69 98 GLU A N 1
ATOM 805 C CA . GLU A 1 98 ? -8.033 8.984 24.614 1.00 79.69 98 GLU A CA 1
ATOM 806 C C . GLU A 1 98 ? -7.952 8.122 23.350 1.00 79.69 98 GLU A C 1
ATOM 808 O O . GLU A 1 98 ? -7.149 8.417 22.456 1.00 79.69 98 GLU A O 1
ATOM 813 N N . LEU A 1 99 ? -8.807 7.100 23.233 1.00 82.31 99 LEU A N 1
ATOM 814 C CA . LEU A 1 99 ? -8.899 6.283 22.025 1.00 82.31 99 LEU A CA 1
ATOM 815 C C . LEU A 1 99 ? -9.320 7.129 20.818 1.00 82.31 99 LEU A C 1
ATOM 817 O O . LEU A 1 99 ? -8.653 7.093 19.784 1.00 82.31 99 LEU A O 1
ATOM 821 N N . ALA A 1 100 ? -10.389 7.921 20.945 1.00 83.56 100 ALA A N 1
ATOM 822 C CA . ALA A 1 100 ? -10.870 8.771 19.857 1.00 83.56 100 ALA A CA 1
ATOM 823 C C . ALA A 1 100 ? -9.803 9.784 19.406 1.00 83.56 100 ALA A C 1
ATOM 825 O O . ALA A 1 100 ? -9.571 9.947 18.205 1.00 83.56 100 ALA A O 1
ATOM 826 N N . ALA A 1 101 ? -9.105 10.419 20.354 1.00 84.19 101 ALA A N 1
ATOM 827 C CA . ALA A 1 101 ? -8.012 11.339 20.051 1.00 84.19 101 ALA A CA 1
ATOM 828 C C . ALA A 1 101 ? -6.857 10.639 19.312 1.00 84.19 101 ALA A C 1
ATOM 830 O O . ALA A 1 101 ? -6.369 11.148 18.301 1.00 84.19 101 ALA A O 1
ATOM 831 N N . SER A 1 102 ? -6.464 9.448 19.770 1.00 82.75 102 SER A N 1
ATOM 832 C CA . SER A 1 102 ? -5.396 8.652 19.153 1.00 82.75 102 SER A CA 1
ATOM 833 C C . SER A 1 102 ? -5.746 8.234 17.723 1.00 82.75 102 SER A C 1
ATOM 835 O O . SER A 1 102 ? -4.908 8.342 16.830 1.00 82.75 102 SER A O 1
ATOM 837 N N . VAL A 1 103 ? -7.001 7.844 17.474 1.00 85.06 103 VAL A N 1
ATOM 838 C CA . VAL A 1 103 ? -7.491 7.491 16.131 1.00 85.06 103 VAL A CA 1
ATOM 839 C C . VAL A 1 103 ? -7.448 8.693 15.187 1.00 85.06 103 VAL A C 1
ATOM 841 O O . VAL A 1 103 ? -7.028 8.551 14.038 1.00 85.06 103 VAL A O 1
ATOM 844 N N . ILE A 1 104 ? -7.843 9.885 15.644 1.00 87.81 104 ILE A N 1
ATOM 845 C CA . ILE A 1 104 ? -7.779 11.103 14.818 1.00 87.81 104 ILE A CA 1
ATOM 846 C C . ILE A 1 104 ? -6.325 11.429 14.462 1.00 87.81 104 ILE A C 1
ATOM 848 O O . ILE A 1 104 ? -6.021 11.672 13.293 1.00 87.81 104 ILE A O 1
ATOM 852 N N . ILE A 1 105 ? -5.421 11.392 15.446 1.00 87.50 105 ILE A N 1
ATOM 853 C CA . ILE A 1 105 ? -3.986 11.627 15.228 1.00 87.50 105 ILE A CA 1
ATOM 854 C C . ILE A 1 105 ? -3.424 10.616 14.226 1.00 87.50 105 ILE A C 1
ATOM 856 O O . ILE A 1 105 ? -2.710 11.005 13.304 1.00 87.50 105 ILE A O 1
ATOM 860 N N . PHE A 1 106 ? -3.780 9.339 14.367 1.00 84.88 106 PHE A N 1
ATOM 861 C CA . PHE A 1 106 ? -3.332 8.281 13.469 1.00 84.88 106 PHE A CA 1
ATOM 862 C C . PHE A 1 106 ? -3.788 8.511 12.022 1.00 84.88 106 PHE A C 1
ATOM 864 O O . PHE A 1 106 ? -2.970 8.440 11.112 1.00 84.88 106 PHE A O 1
ATOM 871 N N . ASN A 1 107 ? -5.051 8.893 11.802 1.00 88.50 107 ASN A N 1
ATOM 872 C CA . ASN A 1 107 ? -5.551 9.221 10.459 1.00 88.50 107 ASN A CA 1
ATOM 873 C C . ASN A 1 107 ? -4.797 10.408 9.828 1.00 88.50 107 ASN A C 1
ATOM 875 O O . ASN A 1 107 ? -4.504 10.404 8.632 1.00 88.50 107 ASN A O 1
ATOM 879 N N . ILE A 1 108 ? -4.465 11.430 10.623 1.00 90.44 108 ILE A N 1
ATOM 880 C CA . ILE A 1 108 ? -3.669 12.570 10.144 1.00 90.44 108 ILE A CA 1
ATOM 881 C C . ILE A 1 108 ? -2.250 12.111 9.792 1.00 90.44 108 ILE A C 1
ATOM 883 O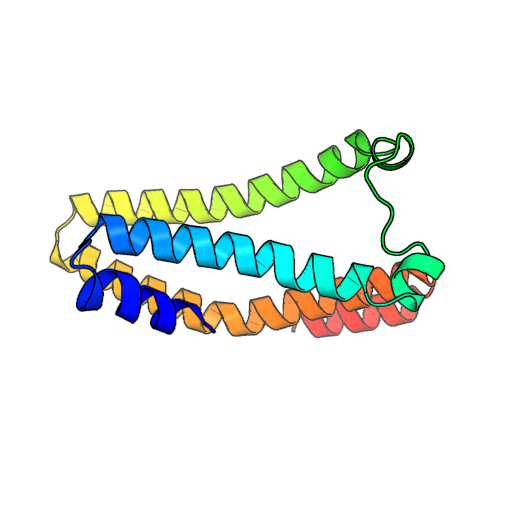 O . ILE A 1 108 ? -1.713 12.509 8.758 1.00 90.44 108 ILE A O 1
ATOM 887 N N . LEU A 1 109 ? -1.653 11.258 10.626 1.00 89.12 109 LEU A N 1
ATOM 888 C CA . LEU A 1 109 ? -0.324 10.707 10.390 1.00 89.12 109 LEU A CA 1
ATOM 889 C C . LEU A 1 109 ? -0.283 9.865 9.109 1.00 89.12 109 LEU A C 1
ATOM 891 O O . LEU A 1 109 ? 0.623 10.059 8.303 1.00 89.12 109 LEU A O 1
ATOM 895 N N . GLU A 1 110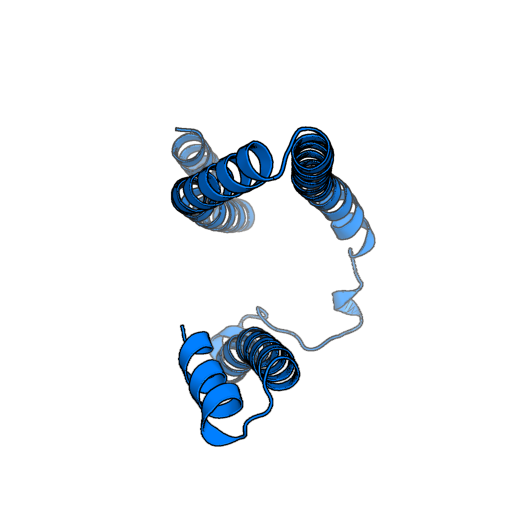 ? -1.272 8.997 8.881 1.00 87.25 110 GLU A N 1
ATOM 896 C CA . GLU A 1 110 ? -1.396 8.215 7.644 1.00 87.25 110 GLU A CA 1
ATOM 897 C C . GLU A 1 110 ? -1.494 9.117 6.410 1.00 87.25 110 GLU A C 1
ATOM 899 O O . GLU A 1 110 ? -0.824 8.877 5.403 1.00 87.25 110 GLU A O 1
ATOM 904 N N . PHE A 1 111 ? -2.281 10.193 6.491 1.00 90.25 111 PHE A N 1
ATOM 905 C CA . PHE A 1 111 ? -2.412 11.146 5.392 1.00 90.25 111 PHE A CA 1
ATOM 906 C C . PHE A 1 111 ? -1.071 11.807 5.044 1.00 90.25 111 PHE A C 1
ATOM 908 O O . PHE A 1 111 ? -0.706 11.901 3.870 1.00 90.25 111 PHE A O 1
ATOM 915 N N . VAL A 1 112 ? -0.313 12.229 6.060 1.00 91.44 112 VAL A N 1
ATOM 916 C CA . VAL A 1 112 ? 1.023 12.812 5.872 1.00 91.44 112 VAL A CA 1
ATOM 917 C C . VAL A 1 112 ? 2.010 11.766 5.354 1.00 91.44 112 VAL A C 1
ATOM 919 O O . VAL A 1 112 ? 2.795 12.077 4.461 1.00 91.44 112 VAL A O 1
ATOM 922 N N . TYR A 1 113 ? 1.942 10.528 5.851 1.00 87.44 113 TYR A N 1
ATOM 923 C CA . TYR A 1 113 ? 2.801 9.412 5.444 1.00 87.44 113 TYR A CA 1
ATOM 924 C C . TYR A 1 113 ? 2.575 8.975 3.989 1.00 87.44 113 TYR A C 1
ATOM 926 O O . TYR A 1 113 ? 3.506 8.519 3.322 1.00 87.44 113 TYR A O 1
ATOM 934 N N . MET A 1 114 ? 1.374 9.175 3.443 1.00 88.81 114 MET A N 1
ATOM 935 C CA . MET A 1 114 ? 1.070 8.816 2.056 1.00 88.81 114 MET A CA 1
ATOM 936 C C . MET A 1 114 ? 1.938 9.578 1.036 1.00 88.81 114 MET A C 1
ATOM 938 O O . MET A 1 114 ? 2.228 9.052 -0.040 1.00 88.81 114 MET A O 1
ATOM 942 N N . ILE A 1 115 ? 2.392 10.791 1.378 1.00 89.12 115 ILE A N 1
ATOM 943 C CA . ILE A 1 115 ? 3.275 11.605 0.530 1.00 89.12 115 ILE A CA 1
ATOM 944 C C . ILE A 1 115 ? 4.656 10.937 0.361 1.00 89.12 115 ILE A C 1
ATOM 946 O O . ILE A 1 115 ? 4.984 10.570 -0.772 1.00 89.12 115 ILE A O 1
ATOM 950 N N . PRO A 1 116 ? 5.468 10.728 1.422 1.00 87.69 116 PRO A N 1
ATOM 951 C CA . PRO A 1 116 ? 6.765 10.067 1.298 1.00 87.69 116 PRO A CA 1
ATOM 952 C C . PRO A 1 116 ? 6.637 8.613 0.836 1.00 87.69 116 PRO A C 1
ATOM 954 O O . PRO A 1 116 ? 7.465 8.165 0.045 1.00 87.69 116 PRO A O 1
ATOM 957 N N . ALA A 1 117 ? 5.582 7.893 1.232 1.00 87.19 117 ALA A N 1
ATOM 958 C CA . ALA A 1 117 ? 5.337 6.539 0.734 1.00 87.19 117 ALA A CA 1
ATOM 959 C C . ALA A 1 117 ? 5.184 6.511 -0.798 1.00 87.19 117 ALA A C 1
ATOM 961 O O . ALA A 1 117 ? 5.772 5.660 -1.469 1.00 87.19 117 ALA A O 1
ATOM 962 N N . GLY A 1 118 ? 4.465 7.482 -1.374 1.00 87.69 118 GLY A N 1
ATOM 963 C CA . GLY A 1 118 ? 4.336 7.634 -2.825 1.00 87.69 118 GLY A CA 1
ATOM 964 C C . GLY A 1 118 ? 5.682 7.837 -3.529 1.00 87.69 118 GLY A C 1
ATOM 965 O O . GLY A 1 118 ? 5.956 7.179 -4.537 1.00 87.69 118 GLY A O 1
ATOM 966 N N . PHE A 1 119 ? 6.553 8.687 -2.974 1.00 88.12 119 PHE A N 1
ATOM 967 C CA . PHE A 1 119 ? 7.920 8.863 -3.481 1.00 88.12 119 PHE A CA 1
ATOM 968 C C . PHE A 1 119 ? 8.749 7.581 -3.356 1.00 88.12 119 PHE A C 1
ATOM 970 O O . PHE A 1 119 ? 9.444 7.217 -4.305 1.00 88.12 119 PHE A O 1
ATOM 977 N N . GLY A 1 120 ? 8.626 6.857 -2.242 1.00 86.81 120 GLY A N 1
ATOM 978 C CA . GLY A 1 120 ? 9.292 5.573 -2.024 1.00 86.81 120 GLY A CA 1
ATOM 979 C C . GLY A 1 120 ? 8.898 4.512 -3.057 1.00 86.81 120 GLY A C 1
ATOM 980 O O . GLY A 1 120 ? 9.770 3.844 -3.621 1.00 86.81 120 GLY A O 1
ATOM 981 N N . PHE A 1 121 ? 7.607 4.391 -3.383 1.00 87.06 121 PHE A N 1
ATOM 982 C CA . PHE A 1 121 ? 7.135 3.468 -4.424 1.00 87.06 121 PHE A CA 1
ATOM 983 C C . PHE A 1 121 ? 7.620 3.862 -5.827 1.00 87.06 121 PHE A C 1
ATOM 985 O O . PHE A 1 121 ? 8.049 2.999 -6.604 1.00 87.06 121 PHE A O 1
ATOM 992 N N . ALA A 1 122 ? 7.612 5.159 -6.148 1.00 87.81 122 ALA A N 1
ATOM 993 C CA . ALA A 1 122 ? 8.134 5.659 -7.418 1.00 87.81 122 ALA A CA 1
ATOM 994 C C . ALA A 1 122 ? 9.645 5.400 -7.548 1.00 87.81 122 ALA A C 1
ATOM 996 O O . ALA A 1 122 ? 10.101 4.870 -8.563 1.00 87.81 122 ALA A O 1
ATOM 997 N N . ALA A 1 123 ? 10.414 5.700 -6.500 1.00 87.44 123 ALA A N 1
ATOM 998 C CA . ALA A 1 123 ? 11.848 5.451 -6.462 1.00 87.44 123 ALA A CA 1
ATOM 999 C C . ALA A 1 123 ? 12.174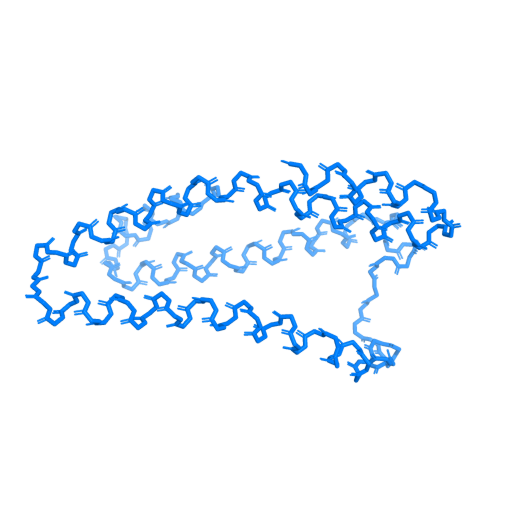 3.958 -6.564 1.00 87.44 123 ALA A C 1
ATOM 1001 O O . ALA A 1 123 ? 13.038 3.586 -7.352 1.00 87.44 123 ALA A O 1
ATOM 1002 N N . SER A 1 124 ? 11.444 3.095 -5.851 1.00 86.88 124 SER A N 1
ATOM 1003 C CA . SER A 1 124 ? 11.616 1.636 -5.928 1.00 86.88 124 SER A CA 1
ATOM 1004 C C . SER A 1 124 ? 11.415 1.118 -7.353 1.00 86.88 124 SER A C 1
ATOM 1006 O O . SER A 1 124 ? 12.201 0.302 -7.833 1.00 86.88 124 SER A O 1
ATOM 1008 N N . THR A 1 125 ? 10.419 1.652 -8.065 1.00 86.62 125 THR A N 1
ATOM 1009 C CA . THR A 1 125 ? 10.171 1.317 -9.476 1.00 86.62 125 THR A CA 1
ATOM 1010 C C . THR A 1 125 ? 11.321 1.786 -10.375 1.00 86.62 125 THR A C 1
ATOM 1012 O O . THR A 1 125 ? 11.794 1.030 -11.222 1.00 86.62 125 THR A O 1
ATOM 1015 N N . LEU A 1 126 ? 11.825 3.011 -10.180 1.00 86.88 126 LEU A N 1
ATOM 1016 C CA . LEU A 1 126 ? 12.949 3.552 -10.957 1.00 86.88 126 LEU A CA 1
ATOM 1017 C C . LEU A 1 126 ? 14.251 2.785 -10.711 1.00 86.88 126 LEU A C 1
ATOM 1019 O O . LEU A 1 126 ? 14.978 2.484 -11.660 1.00 86.88 126 LEU A O 1
ATOM 1023 N N . VAL A 1 127 ? 14.541 2.456 -9.453 1.00 87.31 127 VAL A N 1
ATOM 1024 C CA . VAL A 1 127 ? 15.707 1.661 -9.060 1.00 87.31 127 VAL A CA 1
ATOM 1025 C C . VAL A 1 127 ? 15.604 0.259 -9.653 1.00 87.31 127 VAL A C 1
ATOM 1027 O O . VAL A 1 127 ? 16.567 -0.190 -10.271 1.00 87.31 127 VAL A O 1
ATOM 1030 N N . GLY A 1 128 ? 14.439 -0.390 -9.545 1.00 84.31 128 GLY A N 1
ATOM 1031 C CA . GLY A 1 128 ? 14.185 -1.704 -10.139 1.00 84.31 128 GLY A CA 1
ATOM 1032 C C . GLY A 1 128 ? 14.408 -1.718 -11.652 1.00 84.31 128 GLY A C 1
ATOM 1033 O O . GLY A 1 128 ? 15.138 -2.570 -12.156 1.00 84.31 128 GLY A O 1
ATOM 1034 N N . ASN A 1 129 ? 13.876 -0.719 -12.364 1.00 85.94 129 ASN A N 1
ATOM 1035 C CA . ASN A 1 129 ? 14.060 -0.587 -13.811 1.00 85.94 129 ASN A CA 1
ATOM 1036 C C . ASN A 1 129 ? 15.537 -0.378 -14.196 1.00 85.94 129 ASN A C 1
ATOM 1038 O O . ASN A 1 129 ? 16.043 -1.064 -15.078 1.00 85.94 129 ASN A O 1
ATOM 1042 N N . ASN A 1 130 ? 16.260 0.525 -13.518 1.00 85.00 130 ASN A N 1
ATOM 1043 C CA . ASN A 1 130 ? 17.672 0.805 -13.834 1.00 85.00 130 ASN A CA 1
ATOM 1044 C C . ASN A 1 130 ? 18.612 -0.351 -13.460 1.00 85.00 130 ASN A C 1
ATOM 1046 O O . ASN A 1 130 ? 19.643 -0.542 -14.110 1.00 85.00 130 ASN A O 1
ATOM 1050 N N . LEU A 1 131 ? 18.281 -1.110 -12.412 1.00 84.81 131 LEU A N 1
ATOM 1051 C CA . LEU A 1 131 ? 19.032 -2.304 -12.038 1.00 84.81 131 LEU A CA 1
ATOM 1052 C C . LEU A 1 131 ? 18.830 -3.423 -13.072 1.00 84.81 131 LEU A C 1
ATOM 1054 O O . LEU A 1 131 ? 19.801 -4.088 -13.426 1.00 84.81 131 LEU A O 1
ATOM 1058 N N . GLY A 1 132 ? 17.610 -3.569 -13.606 1.00 81.44 132 GLY A N 1
ATOM 1059 C CA . GLY A 1 132 ? 17.299 -4.474 -14.720 1.00 81.44 132 GLY A CA 1
ATOM 1060 C C . GLY A 1 132 ? 18.046 -4.124 -16.013 1.00 81.44 132 GLY A C 1
ATOM 1061 O O . GLY A 1 132 ? 18.570 -5.012 -16.678 1.00 81.44 132 GLY A O 1
ATOM 1062 N N . ASP A 1 133 ? 18.205 -2.831 -16.304 1.00 84.50 133 ASP A N 1
ATOM 1063 C CA . ASP A 1 133 ? 18.987 -2.316 -17.443 1.00 84.50 133 ASP A CA 1
ATOM 1064 C C . ASP A 1 133 ? 20.517 -2.366 -17.229 1.00 84.50 133 ASP A C 1
ATOM 1066 O O . ASP A 1 133 ? 21.289 -1.818 -18.018 1.00 84.50 133 ASP A O 1
ATOM 1070 N N . SER A 1 134 ? 20.993 -3.022 -16.161 1.00 82.88 134 SER A N 1
ATOM 1071 C CA . SER A 1 134 ? 22.418 -3.134 -15.811 1.00 82.88 134 SER A CA 1
ATOM 1072 C C . SER A 1 134 ? 23.135 -1.780 -15.648 1.00 82.88 134 SER A C 1
ATOM 1074 O O . SER A 1 134 ? 24.346 -1.681 -15.862 1.00 82.88 134 SER A O 1
ATOM 1076 N N . ASN A 1 135 ? 22.417 -0.730 -15.223 1.00 83.62 135 ASN A N 1
ATOM 1077 C CA . ASN A 1 135 ? 22.975 0.601 -14.971 1.00 83.62 135 ASN A CA 1
ATOM 1078 C C . ASN A 1 135 ? 23.001 0.946 -13.462 1.00 83.62 135 ASN A C 1
ATOM 1080 O O . ASN A 1 135 ? 22.173 1.718 -12.961 1.00 83.62 135 ASN A O 1
ATOM 1084 N N . PRO A 1 136 ? 23.990 0.428 -12.705 1.00 80.75 136 PRO A N 1
ATOM 1085 C CA . PRO A 1 136 ? 24.062 0.605 -11.254 1.00 80.75 136 PRO A CA 1
ATOM 1086 C C . PRO A 1 136 ? 24.393 2.043 -10.825 1.00 80.75 136 PRO A C 1
ATOM 1088 O O . PRO A 1 136 ? 24.101 2.433 -9.694 1.00 80.75 136 PRO A O 1
ATOM 1091 N N . LYS A 1 137 ? 24.990 2.858 -11.711 1.00 81.12 137 LYS A N 1
ATOM 1092 C CA . LYS A 1 137 ? 25.311 4.265 -11.414 1.00 81.12 137 LYS A CA 1
ATOM 1093 C C . LYS A 1 137 ? 24.037 5.090 -11.245 1.00 81.12 137 LYS A C 1
ATOM 1095 O O . LYS A 1 137 ? 23.921 5.825 -10.268 1.00 81.12 137 LYS A O 1
ATOM 1100 N N . ASN A 1 138 ? 23.077 4.916 -12.152 1.00 77.06 138 ASN A N 1
ATOM 1101 C CA . ASN A 1 138 ? 21.788 5.598 -12.074 1.00 77.06 138 ASN A CA 1
ATOM 1102 C C . ASN A 1 138 ? 20.942 5.070 -10.911 1.00 77.06 138 ASN A C 1
ATOM 1104 O O . ASN A 1 138 ? 20.372 5.868 -10.171 1.00 77.06 138 ASN A O 1
ATOM 1108 N N . ALA A 1 139 ? 20.938 3.753 -10.675 1.00 78.44 139 ALA A N 1
ATOM 1109 C CA . ALA A 1 139 ? 20.253 3.160 -9.525 1.00 78.44 139 ALA A CA 1
ATOM 1110 C C . ALA A 1 139 ? 20.697 3.798 -8.191 1.00 78.44 139 ALA A C 1
ATOM 1112 O O . ALA A 1 139 ? 19.857 4.149 -7.365 1.00 78.44 139 ALA A O 1
ATOM 1113 N N . ARG A 1 140 ? 22.002 4.044 -8.003 1.00 78.94 140 ARG A N 1
ATOM 1114 C CA . ARG A 1 140 ? 22.530 4.678 -6.781 1.00 78.94 140 ARG A CA 1
ATOM 1115 C C . ARG A 1 140 ? 22.085 6.134 -6.605 1.00 78.94 140 ARG A C 1
ATOM 1117 O O . ARG A 1 140 ? 21.868 6.567 -5.477 1.00 78.94 140 ARG A O 1
ATOM 1124 N N . ILE A 1 141 ? 21.936 6.879 -7.701 1.00 79.56 141 ILE A N 1
ATOM 1125 C CA . ILE A 1 141 ? 21.428 8.258 -7.665 1.00 79.56 141 ILE A CA 1
ATOM 1126 C C . ILE A 1 141 ? 19.962 8.264 -7.215 1.00 79.56 141 ILE A C 1
ATOM 1128 O O . ILE A 1 141 ? 19.610 9.037 -6.327 1.00 79.56 141 ILE A O 1
ATOM 1132 N N . TYR A 1 142 ? 19.129 7.369 -7.757 1.00 81.00 142 TYR A N 1
ATOM 1133 C CA . TYR A 1 142 ? 17.719 7.267 -7.364 1.00 81.00 142 TYR A CA 1
ATOM 1134 C C . TYR A 1 142 ? 17.535 6.826 -5.908 1.00 81.00 142 TYR A C 1
ATOM 1136 O O . TYR A 1 142 ? 16.681 7.380 -5.221 1.00 81.00 142 TYR A O 1
ATOM 1144 N N . VAL A 1 143 ? 18.369 5.906 -5.408 1.00 80.19 143 VAL A N 1
ATOM 1145 C CA . VAL A 1 143 ? 18.362 5.525 -3.984 1.00 80.19 143 VAL A CA 1
ATOM 1146 C C . VAL A 1 143 ? 18.691 6.727 -3.096 1.00 80.19 143 VAL A C 1
ATOM 1148 O O . VAL A 1 143 ? 17.959 7.005 -2.151 1.00 80.19 143 VAL A O 1
ATOM 1151 N N . ASN A 1 144 ? 19.734 7.493 -3.425 1.00 78.19 144 ASN A N 1
ATOM 1152 C CA . ASN A 1 144 ? 20.101 8.673 -2.638 1.00 78.19 144 ASN A CA 1
ATOM 1153 C C . ASN A 1 144 ? 19.014 9.757 -2.654 1.00 78.19 144 ASN A C 1
ATOM 1155 O O . ASN A 1 144 ? 18.833 10.438 -1.654 1.00 78.19 144 ASN A O 1
ATOM 1159 N N . LEU A 1 145 ? 18.279 9.898 -3.761 1.00 75.25 145 LEU A N 1
ATOM 1160 C CA . LEU A 1 145 ? 17.154 10.831 -3.865 1.00 75.25 145 LEU A CA 1
ATOM 1161 C C . LEU A 1 145 ? 15.921 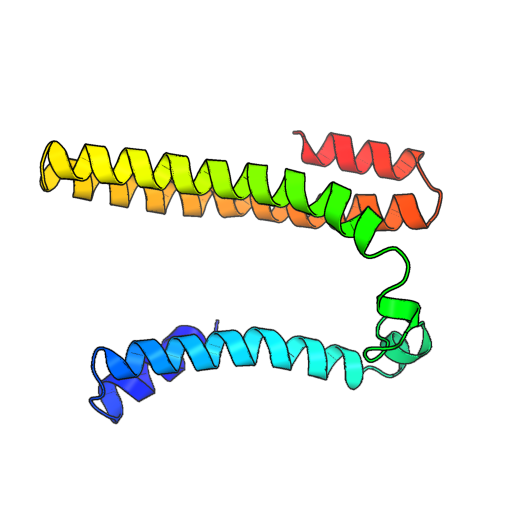10.380 -3.068 1.00 75.25 145 LEU A C 1
ATOM 1163 O O . LEU A 1 145 ? 15.120 11.224 -2.692 1.00 75.25 145 LEU A O 1
ATOM 1167 N N . SER A 1 146 ? 15.759 9.076 -2.820 1.00 71.50 146 SER A N 1
ATOM 1168 C CA . SER A 1 146 ? 14.626 8.531 -2.055 1.00 71.50 146 SER A CA 1
ATOM 1169 C C . SER A 1 146 ? 14.815 8.513 -0.538 1.00 71.50 146 SER A C 1
ATOM 1171 O O . SER A 1 146 ? 13.842 8.332 0.184 1.00 71.50 146 SER A O 1
ATOM 1173 N N . VAL A 1 147 ? 16.057 8.652 -0.062 1.00 61.06 147 VAL A N 1
ATOM 1174 C CA . VAL A 1 147 ? 16.415 8.605 1.370 1.00 61.06 147 VAL A CA 1
ATOM 1175 C C . VAL A 1 147 ? 16.522 10.019 1.979 1.00 61.06 147 VAL A C 1
ATOM 1177 O O . VAL A 1 147 ? 16.734 10.151 3.183 1.00 61.06 147 VAL A O 1
ATOM 1180 N N . CYS A 1 148 ? 16.363 11.073 1.171 1.00 47.75 148 CYS A N 1
ATOM 1181 C CA . CYS A 1 148 ? 16.246 12.464 1.625 1.00 47.75 148 CYS A CA 1
ATOM 1182 C C . CYS A 1 148 ? 14.787 12.841 1.887 1.00 47.75 148 CYS A C 1
ATOM 1184 O O . CYS A 1 148 ? 14.561 13.555 2.888 1.00 47.75 148 CYS A O 1
#